Protein AF-A0A352XMC4-F1 (afdb_monomer_lite)

Radius of gyration: 17.31 Å; chains: 1; bounding box: 38×44×43 Å

Sequence (141 aa):
MGLIAAVAVSVITFAFNQQKTAGNTNAGLDSPQSLTADLLAKMSNDQLESINIEVRNLVCGMDLSNDIGVTQDELLKRLDEMTQRVKVETDRNFHRFHKEPATYENSEAYYRMLMLVTVLQQDYGMLYNPQRVTKAGLIEG

Foldseek 3Di:
DQQLVLLVVLLLVVLPPPPDPPPDPPVPPAPQPPDALVNVVPDDPVVVVSYDPLSNSLRVRVVVPVDDPDGPVRVVVVSVVLSVQLVVQCVVCVVVCVVCVVVQVVDPSSSSVVSSVVSCCPVVVRDDDPVPPDPPPDPPD

pLDDT: mean 72.92, std 21.33, range [30.39, 98.06]

Structure (mmCIF, N/CA/C/O backbone):
data_AF-A0A352XMC4-F1
#
_entry.id   AF-A0A352XMC4-F1
#
loop_
_atom_site.group_PDB
_atom_site.id
_atom_site.type_symbol
_atom_site.label_atom_id
_atom_site.label_alt_id
_atom_site.label_comp_id
_atom_site.label_asym_id
_atom_site.label_entity_id
_atom_site.label_seq_id
_atom_site.pdbx_PDB_ins_code
_atom_site.Cartn_x
_atom_site.Cartn_y
_atom_site.Cartn_z
_atom_site.occupancy
_atom_site.B_iso_or_equiv
_atom_site.auth_seq_id
_atom_site.auth_comp_id
_atom_site.auth_asym_id
_atom_site.auth_atom_id
_atom_site.pdbx_PDB_model_num
ATOM 1 N N . MET A 1 1 ? -18.136 10.863 1.143 1.00 37.12 1 MET A N 1
ATOM 2 C CA . MET A 1 1 ? -17.208 11.146 0.010 1.00 37.12 1 MET A CA 1
ATOM 3 C C . MET A 1 1 ? -15.765 11.504 0.439 1.00 37.12 1 MET A C 1
ATOM 5 O O . MET A 1 1 ? -14.957 11.862 -0.415 1.00 37.12 1 MET A O 1
ATOM 9 N N . GLY A 1 2 ? -15.396 11.381 1.726 1.00 30.39 2 GLY A N 1
ATOM 10 C CA . GLY A 1 2 ? -14.032 11.645 2.225 1.00 30.39 2 GLY A CA 1
ATOM 11 C C . GLY A 1 2 ? -13.087 10.429 2.254 1.00 30.39 2 GLY A C 1
ATOM 12 O O . GLY A 1 2 ? -11.874 10.613 2.274 1.00 30.39 2 GLY A O 1
ATOM 13 N N . LEU A 1 3 ? -13.628 9.205 2.181 1.00 35.44 3 LEU A N 1
ATOM 14 C CA . LEU A 1 3 ? -12.926 7.957 2.520 1.00 35.44 3 LEU A CA 1
ATOM 15 C C . LEU A 1 3 ? -11.836 7.524 1.522 1.00 35.44 3 LEU A C 1
ATOM 17 O O . LEU A 1 3 ? -10.809 6.989 1.925 1.00 35.44 3 LEU A O 1
ATOM 21 N N . ILE A 1 4 ? -12.014 7.798 0.224 1.00 36.53 4 ILE A N 1
ATOM 22 C CA . ILE A 1 4 ? -11.087 7.323 -0.827 1.00 36.53 4 ILE A CA 1
ATOM 23 C C . ILE A 1 4 ? -9.681 7.926 -0.650 1.00 36.53 4 ILE A C 1
ATOM 25 O O . ILE A 1 4 ? -8.680 7.271 -0.928 1.00 36.53 4 ILE A O 1
ATOM 29 N N . ALA A 1 5 ? -9.590 9.151 -0.118 1.00 33.84 5 ALA A N 1
ATOM 30 C CA . ALA A 1 5 ? -8.307 9.801 0.137 1.00 33.84 5 ALA A CA 1
ATOM 31 C C . ALA A 1 5 ? -7.565 9.196 1.347 1.00 33.84 5 ALA A C 1
ATOM 33 O O . ALA A 1 5 ? -6.346 9.064 1.298 1.00 33.84 5 ALA A O 1
ATOM 34 N N . ALA A 1 6 ? -8.280 8.782 2.400 1.00 33.75 6 ALA A N 1
ATOM 35 C CA . ALA A 1 6 ? -7.673 8.186 3.597 1.00 33.75 6 ALA A CA 1
ATOM 36 C C . ALA A 1 6 ? -7.183 6.747 3.351 1.00 33.75 6 ALA A C 1
ATOM 38 O O . ALA A 1 6 ? -6.115 6.355 3.829 1.00 33.75 6 ALA A O 1
ATOM 39 N N . VAL A 1 7 ? -7.923 5.981 2.538 1.00 39.47 7 VAL A N 1
ATOM 40 C CA . VAL A 1 7 ? -7.518 4.629 2.125 1.00 39.47 7 VAL A CA 1
ATOM 41 C C . VAL A 1 7 ? -6.263 4.697 1.250 1.00 39.47 7 VAL A C 1
ATOM 43 O O . VAL A 1 7 ? -5.308 3.976 1.511 1.00 39.47 7 VAL A O 1
ATOM 46 N N . ALA A 1 8 ? -6.195 5.626 0.288 1.00 39.16 8 ALA A N 1
ATOM 47 C CA . ALA A 1 8 ? -5.030 5.769 -0.590 1.00 39.16 8 ALA A CA 1
ATOM 48 C C . ALA A 1 8 ? -3.734 6.116 0.167 1.00 39.16 8 ALA A C 1
ATOM 50 O O . ALA A 1 8 ? -2.695 5.519 -0.103 1.00 39.16 8 ALA A O 1
ATOM 51 N N . VAL A 1 9 ? -3.785 7.030 1.145 1.00 42.16 9 VAL A N 1
ATOM 52 C CA . VAL A 1 9 ? -2.605 7.394 1.958 1.00 42.16 9 VAL A CA 1
ATOM 53 C C . VAL A 1 9 ? -2.115 6.207 2.794 1.00 42.16 9 VAL A C 1
ATOM 55 O O . VAL A 1 9 ? -0.910 5.985 2.892 1.00 42.16 9 VAL A O 1
ATOM 58 N N . SER A 1 10 ? -3.034 5.398 3.326 1.00 44.03 10 SER A N 1
ATOM 59 C CA . SER A 1 10 ? -2.684 4.235 4.152 1.00 44.03 10 SER A CA 1
ATOM 60 C C . SER A 1 10 ? -2.006 3.126 3.342 1.00 44.03 10 SER A C 1
ATOM 62 O O . SER A 1 10 ? -1.030 2.541 3.811 1.00 44.03 10 SER A O 1
ATOM 64 N N . VAL A 1 11 ? -2.438 2.886 2.097 1.00 45.94 11 VAL A N 1
ATOM 65 C CA . VAL A 1 11 ? -1.782 1.881 1.243 1.00 45.94 11 VAL A CA 1
ATOM 66 C C . VAL A 1 11 ? -0.407 2.361 0.747 1.00 45.94 11 VAL A C 1
ATOM 68 O O . VAL A 1 11 ? 0.519 1.557 0.631 1.00 45.94 11 VAL A O 1
ATOM 71 N N . ILE A 1 12 ? -0.223 3.671 0.530 1.00 44.59 12 ILE A N 1
ATOM 72 C CA . ILE A 1 12 ? 1.088 4.252 0.189 1.00 44.59 12 ILE A CA 1
ATOM 73 C C . ILE A 1 12 ? 2.087 4.038 1.335 1.00 44.59 12 ILE A C 1
ATOM 75 O O . ILE A 1 12 ? 3.193 3.564 1.092 1.00 44.59 12 ILE A O 1
ATOM 79 N N . THR A 1 13 ? 1.713 4.310 2.590 1.00 39.38 13 THR A N 1
ATOM 80 C CA . THR A 1 13 ? 2.611 4.088 3.738 1.00 39.38 13 THR A CA 1
ATOM 81 C C . THR A 1 13 ? 3.009 2.616 3.892 1.00 39.38 13 THR A C 1
ATOM 83 O O . THR A 1 13 ? 4.170 2.331 4.184 1.00 39.38 13 THR A O 1
ATOM 86 N N . PHE A 1 14 ? 2.094 1.676 3.632 1.00 42.78 14 PHE A N 1
ATOM 87 C CA . PHE A 1 14 ? 2.381 0.241 3.716 1.00 42.78 14 PHE A CA 1
ATOM 88 C C . PHE A 1 14 ? 3.344 -0.237 2.612 1.00 42.78 14 PHE A C 1
ATOM 90 O O . PHE A 1 14 ? 4.246 -1.030 2.874 1.00 42.78 14 PHE A O 1
ATOM 97 N N . ALA A 1 15 ? 3.225 0.297 1.390 1.00 39.78 15 ALA A N 1
ATOM 98 C CA . ALA A 1 15 ? 4.102 -0.069 0.274 1.00 39.78 15 ALA A CA 1
ATOM 99 C C . ALA A 1 15 ? 5.565 0.386 0.461 1.00 39.78 15 ALA A C 1
ATOM 101 O O . ALA A 1 15 ? 6.474 -0.251 -0.076 1.00 39.78 15 ALA A O 1
ATOM 102 N N . PHE A 1 16 ? 5.808 1.449 1.238 1.00 43.88 16 PHE A N 1
ATOM 103 C CA . PHE A 1 16 ? 7.156 1.954 1.528 1.00 43.88 16 PHE A CA 1
ATOM 104 C C . PHE A 1 16 ? 7.811 1.325 2.766 1.00 43.88 16 PHE A C 1
ATOM 106 O O . PHE A 1 16 ? 9.037 1.341 2.862 1.00 43.88 16 PHE A O 1
ATOM 113 N N . ASN A 1 17 ? 7.045 0.738 3.693 1.00 38.62 17 ASN A N 1
ATOM 114 C CA . ASN A 1 17 ? 7.568 0.272 4.983 1.00 38.62 17 ASN A CA 1
ATOM 115 C C . ASN A 1 17 ? 7.751 -1.256 5.056 1.00 38.62 17 ASN A C 1
ATOM 117 O O . ASN A 1 17 ? 7.451 -1.902 6.055 1.00 38.62 17 ASN A O 1
ATOM 121 N N . GLN A 1 18 ? 8.306 -1.845 3.990 1.00 47.81 18 GLN A N 1
ATOM 122 C CA . GLN A 1 18 ? 8.693 -3.265 3.920 1.00 47.81 18 GLN A CA 1
ATOM 123 C C . GLN A 1 18 ? 9.937 -3.611 4.770 1.00 47.81 18 GLN A C 1
ATOM 125 O O . GLN A 1 18 ? 10.504 -4.695 4.632 1.00 47.81 18 GLN A O 1
ATOM 130 N N . GLN A 1 19 ? 10.378 -2.721 5.664 1.00 37.25 19 GLN A N 1
ATOM 131 C CA . GLN A 1 19 ? 11.386 -3.032 6.670 1.00 37.25 19 GLN A CA 1
ATOM 132 C C . GLN A 1 19 ? 10.750 -2.988 8.058 1.00 37.25 19 GLN A C 1
ATOM 134 O O . GLN A 1 19 ? 10.480 -1.923 8.599 1.00 37.25 19 GLN A O 1
ATOM 139 N N . LYS A 1 20 ? 10.623 -4.189 8.642 1.00 38.75 20 LYS A N 1
ATOM 140 C CA . LYS A 1 20 ? 10.355 -4.480 10.060 1.00 38.75 20 LYS A CA 1
ATOM 141 C C . LYS A 1 20 ? 8.899 -4.771 10.445 1.00 38.75 20 LYS A C 1
ATOM 143 O O . LYS A 1 20 ? 8.388 -4.237 11.419 1.00 38.75 20 LYS A O 1
ATOM 148 N N . THR A 1 21 ? 8.310 -5.789 9.825 1.00 38.91 21 THR A N 1
ATOM 149 C CA . THR A 1 21 ? 7.367 -6.673 10.534 1.00 38.91 21 THR A CA 1
ATOM 150 C C . THR A 1 21 ? 8.129 -7.846 11.156 1.00 38.91 21 THR A C 1
ATOM 152 O O . THR A 1 21 ? 8.000 -9.002 10.766 1.00 38.91 21 THR A O 1
ATOM 155 N N . ALA A 1 22 ? 8.961 -7.542 12.157 1.00 34.75 22 ALA A N 1
ATOM 156 C CA . ALA A 1 22 ? 9.173 -8.511 13.226 1.00 34.75 22 ALA A CA 1
ATOM 157 C C . ALA A 1 22 ? 7.919 -8.414 14.099 1.00 34.75 22 ALA A C 1
ATOM 159 O O . ALA A 1 22 ? 7.614 -7.322 14.574 1.00 34.75 22 ALA A O 1
ATOM 160 N N . GLY A 1 23 ? 7.160 -9.508 14.207 1.00 44.03 23 GLY A N 1
ATOM 161 C CA . GLY A 1 23 ? 5.865 -9.540 14.883 1.00 44.03 23 GLY A CA 1
ATOM 162 C C . GLY A 1 23 ? 5.898 -8.798 16.217 1.00 44.03 23 GLY A C 1
ATOM 163 O O . GLY A 1 23 ? 6.613 -9.201 17.132 1.00 44.03 23 GLY A O 1
ATOM 164 N N . ASN A 1 24 ? 5.140 -7.706 16.305 1.00 37.56 24 ASN A N 1
ATOM 165 C CA . ASN A 1 24 ? 4.939 -7.011 17.561 1.00 37.56 24 ASN A CA 1
ATOM 166 C C . ASN A 1 24 ? 3.715 -7.619 18.249 1.00 37.56 24 ASN A C 1
ATOM 168 O O . ASN A 1 24 ? 2.577 -7.426 17.830 1.00 37.56 24 ASN A O 1
ATOM 172 N N . THR A 1 25 ? 3.971 -8.407 19.284 1.00 37.69 25 THR A N 1
ATOM 173 C CA . THR A 1 25 ? 2.982 -9.036 20.159 1.00 37.69 25 THR A CA 1
ATOM 174 C C . THR A 1 25 ? 2.391 -8.015 21.136 1.00 37.69 25 THR A C 1
ATOM 176 O O . THR A 1 25 ? 2.576 -8.145 22.342 1.00 37.69 25 THR A O 1
ATOM 179 N N . ASN A 1 26 ? 1.664 -7.013 20.641 1.00 42.16 26 ASN A N 1
ATOM 180 C CA . ASN A 1 26 ? 0.865 -6.106 21.476 1.00 42.16 26 ASN A CA 1
ATOM 181 C C . ASN A 1 26 ? -0.633 -6.383 21.291 1.00 42.16 26 ASN A C 1
ATOM 183 O O . ASN A 1 26 ? -1.428 -5.493 21.018 1.00 42.16 26 ASN A O 1
ATOM 187 N N . ALA A 1 27 ? -1.027 -7.639 21.513 1.00 41.91 27 ALA A N 1
ATOM 188 C CA . ALA A 1 27 ? -2.391 -8.155 21.351 1.00 41.91 27 ALA A CA 1
ATOM 189 C C . ALA A 1 27 ? -3.478 -7.479 22.231 1.00 41.91 27 ALA A C 1
ATOM 191 O O . ALA A 1 27 ? -4.619 -7.929 22.236 1.00 41.91 27 ALA A O 1
ATOM 192 N N . GLY A 1 28 ? -3.142 -6.437 23.003 1.00 43.84 28 GLY A N 1
ATOM 193 C CA . GLY A 1 28 ? -4.052 -5.762 23.935 1.00 43.84 28 GLY A CA 1
ATOM 194 C C . GLY A 1 28 ? -4.569 -4.389 23.493 1.00 43.84 28 GLY A C 1
ATOM 195 O O . GLY A 1 28 ? -5.592 -3.958 24.017 1.00 43.84 28 GLY A O 1
ATOM 196 N N . LEU A 1 29 ? -3.898 -3.699 22.561 1.00 49.47 29 LEU A N 1
ATOM 197 C CA . LEU A 1 29 ? -4.269 -2.334 22.137 1.00 49.47 29 LEU A CA 1
ATOM 198 C C . LEU A 1 29 ? -4.906 -2.279 20.746 1.00 49.47 29 LEU A C 1
ATOM 200 O O . LEU A 1 29 ? -5.632 -1.336 20.463 1.00 49.47 29 LEU A O 1
ATOM 204 N N . ASP A 1 30 ? -4.718 -3.307 19.920 1.00 51.75 30 ASP A N 1
ATOM 205 C CA . ASP A 1 30 ? -5.287 -3.391 18.568 1.00 51.75 30 ASP A CA 1
ATOM 206 C C . ASP A 1 30 ? -6.754 -3.863 18.554 1.00 51.75 30 ASP A C 1
ATOM 208 O O . ASP A 1 30 ? -7.295 -4.184 17.498 1.00 51.75 30 ASP A O 1
ATOM 212 N N . SER A 1 31 ? -7.411 -3.931 19.722 1.00 52.62 31 SER A N 1
ATOM 213 C CA . SER A 1 31 ? -8.812 -4.346 19.805 1.00 52.62 31 SER A CA 1
ATOM 214 C C . SER A 1 31 ? -9.704 -3.344 19.051 1.00 52.62 31 SER A C 1
ATOM 216 O O . SER A 1 31 ? -9.792 -2.178 19.458 1.00 52.62 31 SER A O 1
ATOM 218 N N . PRO A 1 32 ? -10.411 -3.774 17.991 1.00 51.53 32 PRO A N 1
ATOM 219 C CA . PRO A 1 32 ? -11.168 -2.890 17.101 1.00 51.53 32 PRO A CA 1
ATOM 220 C C . PRO A 1 32 ? -12.350 -2.167 17.754 1.00 51.53 32 PRO A C 1
ATOM 222 O O . PRO A 1 32 ? -12.940 -1.273 17.159 1.00 51.53 32 PRO A O 1
ATOM 225 N N . GLN A 1 33 ? -12.725 -2.560 18.973 1.00 54.38 33 GLN A N 1
ATOM 226 C CA . GLN A 1 33 ? -13.943 -2.100 19.642 1.00 54.38 33 GLN A CA 1
ATOM 227 C C . GLN A 1 33 ? -13.714 -1.028 20.720 1.00 54.38 33 GLN A C 1
ATOM 229 O O . GLN A 1 33 ? -14.690 -0.556 21.298 1.00 54.38 33 GLN A O 1
ATOM 234 N N . SER A 1 34 ? -12.470 -0.613 21.004 1.00 60.12 34 SER A N 1
ATOM 235 C CA . SER A 1 34 ? -12.177 0.333 22.103 1.00 60.12 34 SER A CA 1
ATOM 236 C C . SER A 1 34 ? -11.460 1.628 21.711 1.00 60.12 34 SER A C 1
ATOM 238 O O . SER A 1 34 ? -11.281 2.494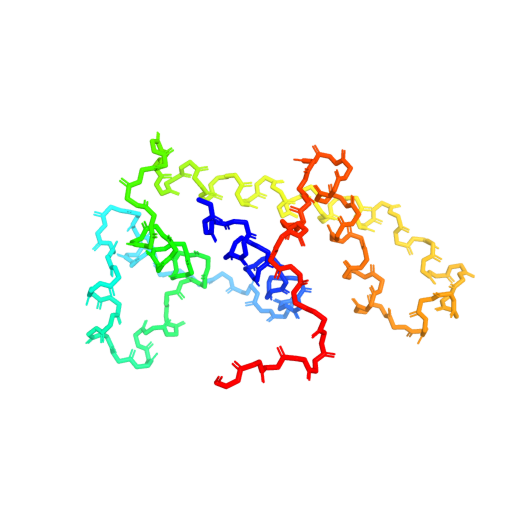 22.567 1.00 60.12 34 SER A O 1
ATOM 240 N N . LEU A 1 35 ? -11.028 1.781 20.457 1.00 74.19 35 LEU A N 1
ATOM 241 C CA . LEU A 1 35 ? -10.283 2.958 19.998 1.00 74.19 35 LEU A CA 1
ATOM 242 C C . LEU A 1 35 ? -11.201 3.952 19.278 1.00 74.19 35 LEU A C 1
ATOM 244 O O . LEU A 1 35 ? -11.939 3.588 18.370 1.00 74.19 35 L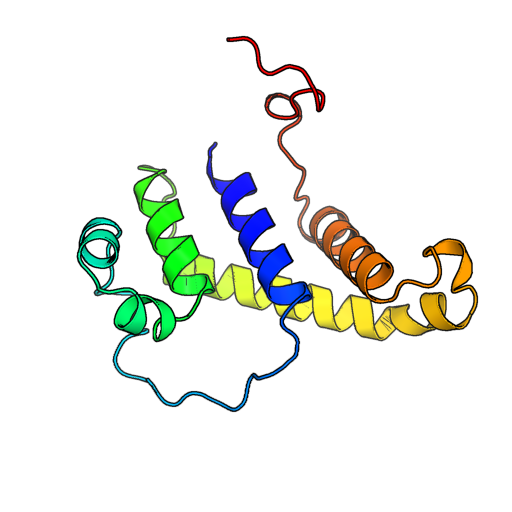EU A O 1
ATOM 248 N N . THR A 1 36 ? -11.127 5.225 19.669 1.00 79.00 36 THR A N 1
ATOM 249 C CA . THR A 1 36 ? -11.840 6.341 19.027 1.00 79.00 36 THR A CA 1
ATOM 250 C C . THR A 1 36 ? -10.862 7.460 18.678 1.00 79.00 36 THR A C 1
ATOM 252 O O . THR A 1 36 ? -9.786 7.555 19.273 1.00 79.00 36 THR A O 1
ATOM 255 N N . ALA A 1 37 ? -11.219 8.331 17.732 1.00 80.44 37 ALA A N 1
ATOM 256 C CA . ALA A 1 37 ? -10.357 9.448 17.339 1.00 80.44 37 ALA A CA 1
ATOM 257 C C . ALA A 1 37 ? -10.085 10.411 18.511 1.00 80.44 37 ALA A C 1
ATOM 259 O O . ALA A 1 37 ? -8.954 10.852 18.701 1.00 80.44 37 ALA A O 1
ATOM 260 N N . ASP A 1 38 ? -11.091 10.661 19.354 1.00 83.50 38 ASP A N 1
ATOM 261 C CA . ASP A 1 38 ? -10.953 11.464 20.575 1.00 83.50 38 ASP A CA 1
ATOM 262 C C . ASP A 1 38 ? -9.997 10.822 21.597 1.00 83.50 38 ASP A C 1
ATOM 264 O O . ASP A 1 38 ? -9.242 11.520 22.275 1.00 83.50 38 ASP A O 1
ATOM 268 N N . LEU A 1 39 ? -9.975 9.486 21.682 1.00 84.31 39 LEU A N 1
ATOM 269 C CA . LEU A 1 39 ? -9.007 8.776 22.515 1.00 84.31 39 LEU A CA 1
ATOM 270 C C . LEU A 1 39 ? -7.591 8.894 21.936 1.00 84.31 39 LEU A C 1
ATOM 272 O O . LEU A 1 39 ? -6.667 9.204 22.684 1.00 84.31 39 LEU A O 1
ATOM 276 N N . LEU A 1 40 ? -7.423 8.718 20.619 1.00 86.00 40 LEU A N 1
ATOM 277 C CA . LEU A 1 40 ? -6.132 8.895 19.940 1.00 86.00 40 LEU A CA 1
ATOM 278 C C . LEU A 1 40 ? -5.575 10.313 20.135 1.00 86.00 40 LEU A C 1
ATOM 280 O O . LEU A 1 40 ? -4.386 10.471 20.395 1.00 86.00 40 LEU A O 1
ATOM 284 N N . ALA A 1 41 ? -6.426 11.340 20.084 1.00 86.44 41 ALA A N 1
ATOM 285 C CA . ALA A 1 41 ? -6.025 12.734 20.282 1.00 86.44 41 ALA A CA 1
ATOM 286 C C . ALA A 1 41 ? -5.484 13.035 21.695 1.00 86.44 41 ALA A C 1
ATOM 288 O O . ALA A 1 41 ? -4.801 14.040 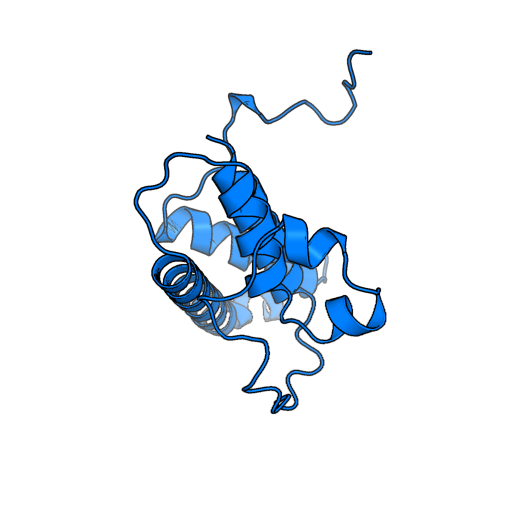21.890 1.00 86.44 41 ALA A O 1
ATOM 289 N N . LYS A 1 42 ? -5.786 12.181 22.682 1.00 89.94 42 LYS A N 1
ATOM 290 C CA . LYS A 1 42 ? -5.363 12.328 24.086 1.00 89.94 42 LYS A CA 1
ATOM 291 C C . LYS A 1 42 ? -4.137 11.483 24.443 1.00 89.94 42 LYS A C 1
ATOM 293 O O . LYS A 1 42 ? -3.644 11.591 25.565 1.00 89.94 42 LYS A O 1
ATOM 298 N N . MET A 1 43 ? -3.663 10.636 23.531 1.00 89.19 43 MET A N 1
ATOM 299 C CA . MET A 1 43 ? -2.493 9.781 23.744 1.00 89.19 43 MET A CA 1
ATOM 300 C C . MET A 1 43 ? -1.176 10.540 23.541 1.00 89.19 43 MET A C 1
ATOM 302 O O . MET A 1 43 ? -1.108 11.514 22.792 1.00 89.19 43 MET A O 1
ATOM 306 N N . SER A 1 44 ? -0.105 10.076 24.191 1.00 90.38 44 SER A N 1
ATOM 307 C CA . SER A 1 44 ? 1.256 10.552 23.915 1.00 90.38 44 SER A CA 1
ATOM 308 C C . SER A 1 44 ? 1.802 9.987 22.595 1.00 90.38 44 SER A C 1
ATOM 310 O O . SER A 1 44 ? 1.295 8.991 22.077 1.00 90.38 44 SER A O 1
ATOM 312 N N . ASN A 1 45 ? 2.883 10.577 22.069 1.00 86.31 45 ASN A N 1
ATOM 313 C CA . ASN A 1 45 ? 3.538 10.073 20.854 1.00 86.31 45 ASN A CA 1
ATOM 314 C C . ASN A 1 45 ? 3.992 8.611 21.000 1.00 86.31 45 ASN A C 1
ATOM 316 O O . ASN A 1 45 ? 3.701 7.806 20.123 1.00 86.31 45 ASN A O 1
ATOM 320 N N . ASP A 1 46 ? 4.599 8.244 22.131 1.00 86.56 46 ASP A N 1
ATOM 321 C CA . ASP A 1 46 ? 5.047 6.869 22.396 1.00 86.56 46 ASP A CA 1
ATOM 322 C C . ASP A 1 46 ? 3.877 5.867 22.374 1.00 86.56 46 ASP A C 1
ATOM 324 O O . ASP A 1 46 ? 3.999 4.746 21.879 1.00 86.56 46 ASP A O 1
ATOM 328 N N . GLN A 1 47 ? 2.709 6.276 22.883 1.00 83.56 47 GLN A N 1
ATOM 329 C CA . GLN A 1 47 ? 1.495 5.460 22.835 1.00 83.56 47 GLN A CA 1
ATOM 330 C C . GLN A 1 47 ? 0.967 5.338 21.402 1.00 83.56 47 GLN A C 1
ATOM 332 O O . GLN A 1 47 ? 0.609 4.242 20.972 1.00 83.56 47 GLN A O 1
ATOM 337 N N . LEU A 1 48 ? 0.969 6.430 20.637 1.00 83.38 48 LEU A N 1
ATOM 338 C CA . LEU A 1 48 ? 0.543 6.432 19.237 1.00 83.38 48 LEU A CA 1
ATOM 339 C C . LEU A 1 48 ? 1.460 5.602 18.334 1.00 83.38 48 LEU A C 1
ATOM 341 O O . LEU A 1 48 ? 0.970 5.011 17.373 1.00 83.38 48 LEU A O 1
ATOM 345 N N . GLU A 1 49 ? 2.761 5.555 18.614 1.00 84.88 49 GLU A N 1
ATOM 346 C CA . GLU A 1 49 ? 3.734 4.709 17.908 1.00 84.88 49 GLU A CA 1
ATOM 347 C C . GLU A 1 49 ? 3.521 3.216 18.176 1.00 84.88 49 GLU A C 1
ATOM 349 O O . GLU A 1 49 ? 3.854 2.386 17.331 1.00 84.88 49 GLU A O 1
ATOM 354 N N . SER A 1 50 ? 2.940 2.867 19.327 1.00 83.25 50 SER A N 1
ATOM 355 C CA . SER A 1 50 ? 2.646 1.476 19.684 1.00 83.25 50 SER A CA 1
ATOM 356 C C . SER A 1 50 ? 1.413 0.897 18.980 1.00 83.25 50 SER A C 1
ATOM 358 O O . SER A 1 50 ? 1.267 -0.325 18.942 1.00 83.25 50 SER A O 1
ATOM 360 N N . ILE A 1 51 ? 0.553 1.758 18.422 1.00 82.81 51 ILE A N 1
ATOM 361 C CA . ILE A 1 51 ? -0.666 1.378 17.701 1.00 82.81 51 ILE A CA 1
ATOM 362 C C . ILE A 1 51 ? -0.342 1.176 16.225 1.00 82.81 51 ILE A C 1
ATOM 364 O O . ILE A 1 51 ? 0.344 1.994 15.603 1.00 82.81 51 ILE A O 1
ATOM 368 N N . ASN A 1 52 ? -0.894 0.116 15.639 1.00 81.94 52 ASN A N 1
ATOM 369 C CA . ASN A 1 52 ? -0.740 -0.133 14.217 1.00 81.94 52 ASN A CA 1
ATOM 370 C C . ASN A 1 52 ? -1.296 1.038 13.373 1.00 81.94 52 ASN A C 1
ATOM 372 O O . ASN A 1 52 ? -2.401 1.541 13.596 1.00 81.94 52 ASN A O 1
ATOM 376 N N . ILE A 1 53 ? -0.514 1.477 12.382 1.00 81.56 53 ILE A N 1
ATOM 377 C CA . ILE A 1 53 ? -0.834 2.609 11.506 1.00 81.56 53 ILE A CA 1
ATOM 378 C C . ILE A 1 53 ? -2.178 2.438 10.792 1.00 81.56 53 ILE A C 1
ATOM 380 O O . ILE A 1 53 ? -2.895 3.421 10.619 1.00 81.56 53 ILE A O 1
ATOM 384 N N . GLU A 1 54 ? -2.540 1.214 10.405 1.00 78.44 54 GLU A N 1
ATOM 385 C CA . GLU A 1 54 ? -3.807 0.924 9.727 1.00 78.44 54 GLU A CA 1
ATOM 386 C C . GLU A 1 54 ? -5.012 1.211 10.624 1.00 78.44 54 GLU A C 1
ATOM 388 O O . GLU A 1 54 ? -5.930 1.915 10.205 1.00 78.44 54 GLU A O 1
ATOM 393 N N . VAL A 1 55 ? -4.956 0.775 11.885 1.00 81.38 55 VAL A N 1
ATOM 394 C CA . VAL A 1 55 ? -5.983 1.033 12.898 1.00 81.38 55 VAL A CA 1
ATOM 395 C C . VAL A 1 55 ? -6.057 2.526 13.191 1.00 81.38 55 VAL A C 1
ATOM 397 O O . VAL A 1 55 ? -7.137 3.110 13.149 1.00 81.38 55 VAL A O 1
ATOM 400 N N . ARG A 1 56 ? -4.910 3.177 13.412 1.00 83.25 56 ARG A N 1
ATOM 401 C CA . ARG A 1 56 ? -4.851 4.617 13.698 1.00 83.25 56 ARG A CA 1
ATOM 402 C C . ARG A 1 56 ? -5.448 5.452 12.565 1.00 83.25 56 ARG A C 1
ATOM 404 O O . ARG A 1 56 ? -6.287 6.316 12.812 1.00 83.25 56 ARG A O 1
ATOM 411 N N . ASN A 1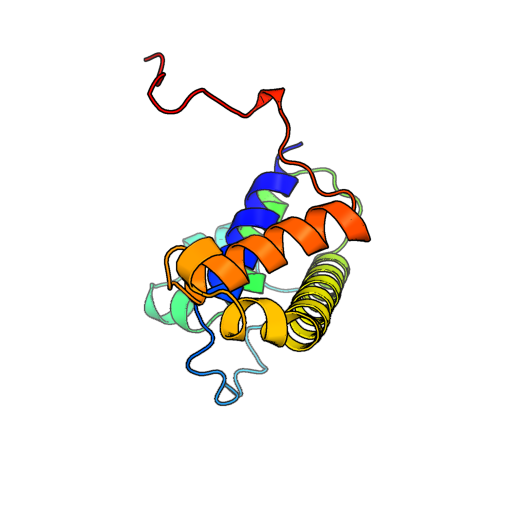 57 ? -5.044 5.190 11.323 1.00 82.00 57 ASN A N 1
ATOM 412 C CA . ASN A 1 57 ? -5.550 5.915 10.158 1.00 82.00 57 ASN A CA 1
ATOM 413 C C . ASN A 1 57 ? -7.037 5.644 9.926 1.00 82.00 57 ASN A C 1
ATOM 415 O O . ASN A 1 57 ? -7.777 6.562 9.567 1.00 82.00 57 ASN A O 1
ATOM 419 N N . LEU A 1 58 ? -7.478 4.403 10.136 1.00 79.38 58 LEU A N 1
ATOM 420 C CA . LEU A 1 58 ? -8.868 4.020 9.952 1.00 79.38 58 LEU A CA 1
ATOM 421 C C . LEU A 1 58 ? -9.778 4.687 10.984 1.00 79.38 58 LEU A C 1
ATOM 423 O O . LEU A 1 58 ? -10.774 5.288 10.594 1.00 79.38 58 LEU A O 1
ATOM 427 N N . VAL A 1 59 ? -9.408 4.660 12.266 1.00 80.19 59 VAL A N 1
ATOM 428 C CA . VAL A 1 59 ? -10.158 5.316 13.348 1.00 80.19 59 VAL A CA 1
ATOM 429 C C . VAL A 1 59 ? -10.281 6.820 13.088 1.00 80.19 59 VAL A C 1
ATOM 431 O O . VAL A 1 59 ? -11.382 7.366 13.155 1.00 80.19 59 VAL A O 1
ATOM 434 N N . CYS A 1 60 ? -9.187 7.486 12.701 1.00 80.19 60 CYS A N 1
ATOM 435 C CA . CYS A 1 60 ? -9.226 8.895 12.299 1.00 80.19 60 CYS A CA 1
ATOM 436 C C . CYS A 1 60 ? -10.128 9.135 11.074 1.00 80.19 60 CYS A C 1
ATOM 438 O O . CYS A 1 60 ? -10.787 10.165 10.982 1.00 80.19 60 CYS A O 1
ATOM 440 N N . GLY A 1 61 ? -10.156 8.208 10.114 1.00 73.69 61 GLY A N 1
ATOM 441 C CA . GLY A 1 61 ? -10.964 8.322 8.899 1.00 73.69 61 GLY A CA 1
ATOM 442 C C . GLY A 1 61 ? -12.457 8.053 9.104 1.00 73.69 61 GLY A C 1
ATOM 443 O O . GLY A 1 61 ? -13.281 8.673 8.431 1.00 73.69 61 GLY A O 1
ATOM 444 N N . MET A 1 62 ? -12.812 7.147 10.015 1.00 71.94 62 MET A N 1
ATOM 445 C CA . MET A 1 62 ? -14.200 6.798 10.331 1.00 71.94 62 MET A CA 1
ATOM 446 C C . MET A 1 62 ? -14.919 7.933 11.064 1.00 71.94 62 MET A C 1
ATOM 448 O O . MET A 1 62 ? -16.060 8.233 10.725 1.00 71.94 62 MET A O 1
ATOM 452 N N . ASP A 1 63 ? -14.241 8.625 11.985 1.00 67.06 63 ASP A N 1
ATOM 453 C CA . ASP A 1 63 ? -14.803 9.781 12.707 1.00 67.06 63 ASP A CA 1
ATOM 454 C C . ASP A 1 63 ? -15.100 10.977 11.776 1.00 67.06 63 ASP A C 1
ATOM 456 O O . ASP A 1 63 ? -15.946 11.821 12.053 1.00 67.06 63 ASP A O 1
ATOM 460 N N . LEU A 1 64 ? -14.456 11.017 10.604 1.00 64.06 64 LEU A N 1
ATOM 461 C CA . LEU A 1 64 ? -14.699 12.016 9.558 1.00 64.06 64 LEU A CA 1
ATOM 462 C C . LEU A 1 64 ? -15.885 11.672 8.640 1.00 64.06 64 LEU A C 1
ATOM 464 O O . LEU A 1 64 ? -16.197 12.438 7.722 1.00 64.06 64 LEU A O 1
ATOM 468 N N . SER A 1 65 ? -16.521 10.513 8.811 1.00 60.12 65 SER A N 1
ATOM 469 C CA . SER A 1 65 ? -17.539 10.017 7.890 1.00 60.12 65 SER A CA 1
ATOM 470 C C . SER A 1 65 ? -18.686 9.353 8.647 1.00 60.12 65 SER A C 1
ATOM 472 O O . SER A 1 65 ? -18.715 8.143 8.835 1.00 60.12 65 SER A O 1
ATOM 474 N N . ASN A 1 66 ? -19.678 10.166 9.004 1.00 54.00 66 ASN A N 1
ATOM 475 C CA . ASN A 1 66 ? -20.812 9.822 9.873 1.00 54.00 66 ASN A CA 1
ATOM 476 C C . ASN A 1 66 ? -21.777 8.743 9.329 1.00 54.00 66 ASN A C 1
ATOM 478 O O . ASN A 1 66 ? -22.764 8.434 9.990 1.00 54.00 66 ASN A O 1
ATOM 482 N N . ASP A 1 67 ? -21.552 8.214 8.125 1.00 54.84 67 ASP A N 1
ATOM 483 C CA . ASP A 1 67 ? -22.491 7.322 7.435 1.00 54.84 67 ASP A CA 1
ATOM 484 C C . ASP A 1 67 ? -21.763 6.431 6.415 1.00 54.84 67 ASP A C 1
ATOM 486 O O . ASP A 1 67 ? -21.702 6.736 5.223 1.00 54.84 67 ASP A O 1
ATOM 490 N N . ILE A 1 68 ? -21.104 5.369 6.888 1.00 58.06 68 ILE A N 1
ATOM 491 C CA . ILE A 1 68 ? -20.511 4.353 5.995 1.00 58.06 68 ILE A CA 1
ATOM 492 C C . ILE A 1 68 ? -21.264 3.024 6.092 1.00 58.06 68 ILE A C 1
ATOM 494 O O . ILE A 1 68 ? -21.163 2.216 5.181 1.00 58.06 68 ILE A O 1
ATOM 498 N N . GLY A 1 69 ? -22.038 2.773 7.154 1.00 65.81 69 GLY A N 1
ATOM 499 C CA . GLY A 1 69 ? -22.748 1.498 7.334 1.00 65.81 69 GLY A CA 1
ATOM 500 C C . GLY A 1 69 ? -21.836 0.260 7.371 1.00 65.81 69 GLY A C 1
ATOM 501 O O . GLY A 1 69 ? -22.336 -0.855 7.271 1.00 65.81 69 GLY A O 1
ATOM 502 N N . VAL A 1 70 ? -20.518 0.454 7.496 1.00 74.06 70 VAL A N 1
ATOM 503 C CA . VAL A 1 70 ? -19.481 -0.585 7.507 1.00 74.06 70 VAL A CA 1
ATOM 504 C C . VAL A 1 70 ? -18.690 -0.453 8.805 1.00 74.06 70 VAL A C 1
ATOM 506 O O . VAL A 1 70 ? -18.347 0.654 9.228 1.00 74.06 70 VAL A O 1
ATOM 509 N N . THR A 1 71 ? -18.421 -1.583 9.447 1.00 78.19 71 THR A N 1
ATOM 510 C CA . THR A 1 71 ? -17.673 -1.666 10.705 1.00 78.19 71 THR A CA 1
ATOM 511 C C . THR A 1 71 ? -16.166 -1.484 10.494 1.00 78.19 71 THR A C 1
ATOM 513 O O . THR A 1 71 ? -15.643 -1.658 9.392 1.00 78.19 71 THR A O 1
ATOM 516 N N . GLN A 1 72 ? -15.442 -1.162 11.570 1.00 76.62 72 GLN A N 1
ATOM 517 C CA . GLN A 1 72 ? -13.979 -1.059 11.538 1.00 76.62 72 GLN A CA 1
ATOM 518 C C . GLN A 1 72 ? -13.331 -2.372 11.068 1.00 76.62 72 GLN A C 1
ATOM 520 O O . GLN A 1 72 ? -12.449 -2.349 10.212 1.00 76.62 72 GLN A O 1
ATOM 525 N N . ASP A 1 73 ? -13.813 -3.512 11.565 1.00 80.81 73 ASP A N 1
ATOM 526 C CA . ASP A 1 73 ? -13.303 -4.844 11.212 1.00 80.81 73 ASP A CA 1
ATOM 527 C C . ASP A 1 73 ? -13.468 -5.165 9.732 1.00 80.81 73 ASP A C 1
ATOM 529 O O . ASP A 1 73 ? -12.558 -5.694 9.093 1.00 80.81 73 ASP A O 1
ATOM 533 N N . GLU A 1 74 ? -14.620 -4.821 9.160 1.00 80.88 74 GLU A N 1
ATOM 534 C CA . GLU A 1 74 ? -14.873 -5.015 7.735 1.00 80.88 74 GLU A CA 1
ATOM 535 C C . GLU A 1 74 ? -13.927 -4.167 6.878 1.00 80.88 74 GLU A C 1
ATOM 537 O O . GLU A 1 74 ? -13.443 -4.639 5.847 1.00 80.88 74 GLU A O 1
ATOM 542 N N . LEU A 1 75 ? -13.614 -2.943 7.312 1.00 80.56 75 LEU A N 1
ATOM 543 C CA . LEU A 1 75 ? -12.675 -2.066 6.613 1.00 80.56 75 LEU A CA 1
ATOM 544 C C . LEU A 1 75 ? -11.226 -2.554 6.734 1.00 80.56 75 LEU A C 1
ATOM 546 O O . LEU A 1 75 ? -10.516 -2.549 5.727 1.00 80.56 75 LEU A O 1
ATOM 550 N N . LEU A 1 76 ? -10.797 -3.019 7.913 1.00 82.62 76 LEU A N 1
ATOM 551 C CA . LEU A 1 76 ? -9.468 -3.615 8.106 1.00 82.62 76 LEU A CA 1
ATOM 552 C C . LEU A 1 76 ? -9.303 -4.875 7.261 1.00 82.62 76 LEU A C 1
ATOM 554 O O . LEU A 1 76 ? -8.359 -4.976 6.482 1.00 82.62 76 LEU A O 1
ATOM 558 N N . LYS A 1 77 ? -10.281 -5.784 7.308 1.00 85.38 77 LYS A N 1
ATOM 559 C CA . LYS A 1 77 ? -10.283 -6.982 6.466 1.00 85.38 77 LYS A CA 1
ATOM 560 C C . LYS A 1 77 ? -10.192 -6.619 4.985 1.00 85.38 77 LYS A C 1
ATOM 562 O O . LYS A 1 77 ? -9.463 -7.256 4.225 1.00 85.38 77 LYS A O 1
ATOM 567 N N . ARG A 1 78 ? -10.915 -5.580 4.559 1.00 85.56 78 ARG A N 1
ATOM 568 C CA . ARG A 1 78 ? -10.867 -5.127 3.170 1.00 85.56 78 ARG A CA 1
ATOM 569 C C . ARG A 1 78 ? -9.497 -4.565 2.792 1.00 85.56 78 ARG A C 1
ATOM 571 O O . ARG A 1 78 ? -9.033 -4.801 1.676 1.00 85.56 78 ARG A O 1
ATOM 578 N N . LEU A 1 79 ? -8.861 -3.831 3.701 1.00 85.56 79 LEU A N 1
ATOM 579 C CA . LEU A 1 79 ? -7.513 -3.301 3.522 1.00 85.56 79 LEU A CA 1
ATOM 580 C C . LEU A 1 79 ? -6.477 -4.427 3.407 1.00 85.56 79 LEU A C 1
ATOM 582 O O . LEU A 1 79 ? -5.638 -4.383 2.503 1.00 85.56 79 LEU A O 1
ATOM 586 N N . ASP A 1 80 ? -6.585 -5.461 4.240 1.00 87.25 80 ASP A N 1
ATOM 587 C CA . ASP A 1 80 ? -5.732 -6.650 4.182 1.00 87.25 80 ASP A CA 1
ATOM 588 C C . ASP A 1 80 ? -5.870 -7.382 2.845 1.00 87.25 80 ASP A C 1
ATOM 590 O O . ASP A 1 80 ? -4.871 -7.701 2.197 1.00 87.25 80 ASP A O 1
ATOM 594 N N . GLU A 1 81 ? -7.105 -7.602 2.383 1.00 90.31 81 GLU A N 1
ATOM 595 C CA . GLU A 1 81 ? -7.379 -8.241 1.092 1.00 90.31 81 GLU A CA 1
ATOM 596 C C . GLU A 1 81 ? -6.721 -7.485 -0.072 1.00 90.31 81 GLU A C 1
ATOM 598 O O . GLU A 1 81 ? -6.071 -8.096 -0.925 1.00 90.31 81 GLU A O 1
ATOM 603 N N . MET A 1 82 ? -6.860 -6.155 -0.104 1.00 91.25 82 MET A N 1
ATOM 604 C CA . MET A 1 82 ? -6.235 -5.316 -1.131 1.00 91.25 82 MET A CA 1
ATOM 605 C C . MET A 1 82 ? -4.710 -5.356 -1.048 1.00 91.25 82 MET A C 1
ATOM 607 O O . MET A 1 82 ? -4.040 -5.485 -2.072 1.00 91.25 82 MET A O 1
ATOM 611 N N . THR A 1 83 ? -4.154 -5.293 0.160 1.00 89.88 83 THR A N 1
ATOM 612 C CA . THR A 1 83 ? -2.704 -5.320 0.384 1.00 89.88 83 THR A CA 1
ATOM 613 C C . THR A 1 83 ? -2.098 -6.645 -0.077 1.00 89.88 83 THR A C 1
ATOM 615 O O . THR A 1 83 ? -1.100 -6.655 -0.804 1.00 89.88 83 THR A O 1
ATOM 618 N N . GLN A 1 84 ? -2.738 -7.771 0.252 1.00 92.50 84 GLN A N 1
ATOM 619 C CA . GLN A 1 84 ? -2.317 -9.087 -0.231 1.00 92.50 84 GLN A CA 1
ATOM 620 C C . GLN A 1 84 ? -2.404 -9.186 -1.752 1.00 92.50 84 GLN A C 1
ATOM 622 O O . GLN A 1 84 ? -1.486 -9.698 -2.397 1.00 92.50 84 GLN A O 1
ATOM 627 N N . ARG A 1 85 ? -3.473 -8.654 -2.351 1.00 94.50 85 ARG A N 1
ATOM 628 C CA . ARG A 1 85 ? -3.632 -8.654 -3.805 1.00 94.50 85 ARG A CA 1
ATOM 629 C C . ARG A 1 85 ? -2.541 -7.846 -4.506 1.00 94.50 85 ARG A C 1
ATOM 631 O O . ARG A 1 85 ? -1.935 -8.346 -5.453 1.00 94.50 85 ARG A O 1
ATOM 638 N N . VAL A 1 86 ? -2.241 -6.643 -4.010 1.00 95.31 86 VAL A N 1
ATOM 639 C CA . VAL A 1 86 ? -1.141 -5.802 -4.510 1.00 95.31 86 VAL A CA 1
ATOM 640 C C . VAL A 1 86 ? 0.185 -6.546 -4.415 1.00 95.31 86 VAL A C 1
ATOM 642 O O . VAL A 1 86 ? 0.940 -6.558 -5.388 1.00 95.31 86 VAL A O 1
ATOM 645 N N . LYS A 1 87 ? 0.463 -7.209 -3.286 1.00 94.12 87 LYS A N 1
ATOM 646 C CA . LYS A 1 87 ? 1.679 -8.008 -3.112 1.00 94.12 87 LYS A CA 1
ATOM 647 C C . LYS A 1 87 ? 1.787 -9.115 -4.162 1.00 94.12 87 LYS A C 1
ATOM 649 O O . LYS A 1 87 ? 2.798 -9.188 -4.857 1.00 94.12 87 LYS A O 1
ATOM 654 N N . VAL A 1 88 ? 0.749 -9.940 -4.302 1.00 97.06 88 VAL A N 1
ATOM 655 C CA . VAL A 1 88 ? 0.729 -11.069 -5.247 1.00 97.06 88 VAL A CA 1
ATOM 656 C C . VAL A 1 88 ? 0.966 -10.597 -6.680 1.00 97.06 88 VAL A C 1
ATOM 658 O O . VAL A 1 88 ? 1.815 -11.153 -7.378 1.00 97.06 88 VAL A O 1
ATOM 661 N N . GLU A 1 89 ? 0.262 -9.556 -7.125 1.00 96.88 89 GLU A N 1
ATOM 662 C CA . GLU A 1 89 ? 0.403 -9.068 -8.498 1.00 96.88 89 GLU A CA 1
ATOM 663 C C . GLU A 1 89 ? 1.731 -8.332 -8.724 1.00 96.88 89 GLU A C 1
ATOM 665 O O . GLU A 1 89 ? 2.320 -8.456 -9.801 1.00 96.88 89 GLU A O 1
ATOM 670 N N . THR A 1 90 ? 2.255 -7.622 -7.721 1.00 96.50 90 THR A N 1
ATOM 671 C CA . THR A 1 90 ? 3.587 -6.998 -7.794 1.00 96.50 90 THR A CA 1
ATOM 672 C C . THR A 1 90 ? 4.670 -8.054 -7.959 1.00 96.50 90 THR A C 1
ATOM 674 O O . THR A 1 90 ? 5.478 -7.949 -8.883 1.00 96.50 90 THR A O 1
ATOM 677 N N . ASP A 1 91 ? 4.655 -9.092 -7.119 1.00 96.44 91 ASP A N 1
ATOM 678 C CA . ASP A 1 91 ? 5.642 -10.172 -7.147 1.00 96.44 91 ASP A CA 1
ATOM 679 C C . ASP A 1 91 ? 5.558 -10.951 -8.471 1.00 96.44 91 ASP A C 1
ATOM 681 O O . ASP A 1 91 ? 6.573 -11.176 -9.134 1.00 96.44 91 ASP A O 1
ATOM 685 N N . ARG A 1 92 ? 4.340 -11.270 -8.934 1.00 97.06 92 ARG A N 1
ATOM 686 C CA . ARG A 1 92 ? 4.100 -11.934 -10.227 1.00 97.06 92 ARG A CA 1
ATOM 687 C C . ARG A 1 92 ? 4.674 -11.148 -11.409 1.00 97.06 92 ARG A C 1
ATOM 689 O O . ARG A 1 92 ? 5.200 -11.741 -12.354 1.00 97.06 92 ARG A O 1
ATOM 696 N N . ASN A 1 93 ? 4.563 -9.821 -11.381 1.00 97.06 93 ASN A N 1
ATOM 697 C CA . ASN A 1 93 ? 4.979 -8.958 -12.486 1.00 97.06 93 ASN A CA 1
ATOM 698 C C . ASN A 1 93 ? 6.404 -8.405 -12.332 1.00 97.06 93 ASN A C 1
ATOM 700 O O . ASN A 1 93 ? 6.895 -7.775 -13.264 1.00 97.06 93 ASN A O 1
ATOM 704 N N . PHE A 1 94 ? 7.100 -8.672 -11.222 1.00 96.88 94 PHE A N 1
ATOM 705 C CA . PHE A 1 94 ? 8.396 -8.056 -10.901 1.00 96.88 94 PHE A CA 1
ATOM 706 C C . PHE A 1 94 ? 9.487 -8.291 -11.961 1.00 96.88 94 PHE A C 1
ATOM 708 O O . PHE A 1 94 ? 10.382 -7.470 -12.148 1.00 96.88 94 PHE A O 1
ATOM 715 N N . HIS A 1 95 ? 9.362 -9.365 -12.745 1.00 97.56 95 HIS A N 1
ATOM 716 C CA . HIS A 1 95 ? 10.208 -9.630 -13.910 1.00 97.56 95 HIS A CA 1
ATOM 717 C C . HIS A 1 95 ? 10.250 -8.465 -14.922 1.00 97.56 95 HIS A C 1
ATOM 719 O O . HIS A 1 95 ? 11.257 -8.292 -15.605 1.00 97.56 95 HIS A O 1
ATOM 725 N N . ARG A 1 96 ? 9.192 -7.645 -15.015 1.00 96.62 96 ARG A N 1
ATOM 726 C CA . ARG A 1 96 ? 9.143 -6.467 -15.896 1.00 96.62 96 ARG A CA 1
ATOM 727 C C . ARG A 1 96 ? 10.165 -5.409 -15.489 1.00 96.62 96 ARG A C 1
ATOM 729 O O . ARG A 1 96 ? 10.859 -4.887 -16.357 1.00 96.62 96 ARG A O 1
ATOM 736 N N . PHE A 1 97 ? 10.306 -5.156 -14.186 1.00 96.81 97 PHE A N 1
ATOM 737 C CA . PHE A 1 97 ? 11.310 -4.231 -13.661 1.00 96.81 97 PHE A CA 1
ATOM 738 C C . PHE A 1 97 ? 12.726 -4.711 -13.984 1.00 96.81 97 PHE A C 1
ATOM 740 O O . PHE A 1 97 ? 13.543 -3.936 -14.466 1.00 96.81 97 PHE A O 1
ATOM 747 N N . HIS A 1 98 ? 13.005 -6.004 -13.798 1.0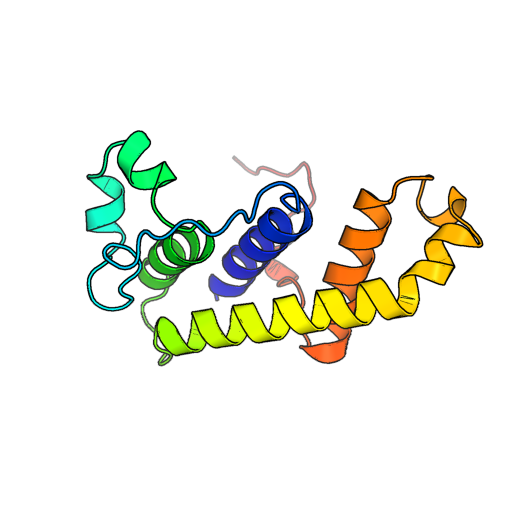0 96.38 98 HIS A N 1
ATOM 748 C CA . HIS A 1 98 ? 14.321 -6.563 -14.115 1.00 96.38 98 HIS A CA 1
ATOM 749 C C . HIS A 1 98 ? 14.661 -6.526 -15.606 1.00 96.38 98 HIS A C 1
ATOM 751 O O . HIS A 1 98 ? 15.823 -6.346 -15.959 1.00 96.38 98 HIS A O 1
ATOM 757 N N . LYS A 1 99 ? 13.666 -6.713 -16.479 1.00 98.06 99 LYS A N 1
ATOM 758 C CA . LYS A 1 99 ? 13.876 -6.717 -17.927 1.00 98.06 99 LYS A CA 1
ATOM 759 C C . LYS A 1 99 ? 14.182 -5.315 -18.462 1.00 98.06 99 LYS A C 1
ATOM 761 O O . LYS A 1 99 ? 15.064 -5.168 -19.302 1.00 98.06 99 LYS A O 1
ATOM 766 N N . GLU A 1 100 ? 13.445 -4.304 -18.003 1.00 95.88 100 GLU A N 1
ATOM 767 C CA . GLU A 1 100 ? 13.503 -2.934 -18.532 1.00 95.88 100 GLU A CA 1
ATOM 768 C C . GLU A 1 100 ? 13.459 -1.894 -17.390 1.00 95.88 100 GLU A C 1
ATOM 770 O O . GLU A 1 100 ? 12.505 -1.121 -17.282 1.00 95.88 100 GLU A O 1
ATOM 775 N N . PRO A 1 101 ? 14.486 -1.837 -16.516 1.00 95.69 101 PRO A N 1
ATOM 776 C CA . PRO A 1 101 ? 14.467 -0.977 -15.328 1.00 95.69 101 PRO A CA 1
ATOM 777 C C . PRO A 1 101 ? 14.431 0.516 -15.674 1.00 95.69 101 PRO A C 1
ATOM 779 O O . PRO A 1 101 ? 13.845 1.308 -14.936 1.00 95.69 101 PRO A O 1
ATOM 782 N N . ALA A 1 102 ? 14.991 0.902 -16.825 1.00 97.56 102 ALA A N 1
ATOM 783 C CA . ALA A 1 102 ? 14.996 2.283 -17.301 1.00 97.56 102 ALA A CA 1
ATOM 784 C C . ALA A 1 102 ? 13.581 2.849 -17.530 1.00 97.56 102 ALA A C 1
ATOM 786 O O . ALA A 1 102 ? 13.367 4.038 -17.310 1.00 97.56 102 ALA A O 1
ATOM 787 N N . THR A 1 103 ? 12.604 2.006 -17.890 1.00 96.38 103 THR A N 1
ATOM 788 C CA . THR A 1 103 ? 11.184 2.390 -18.032 1.00 96.38 103 THR A CA 1
ATOM 789 C C . THR A 1 103 ? 10.574 2.856 -16.707 1.00 96.38 103 THR A C 1
ATOM 791 O O . THR A 1 103 ? 9.598 3.600 -16.692 1.00 96.38 103 THR A O 1
ATOM 794 N N . TYR A 1 104 ? 11.167 2.441 -15.589 1.00 95.50 104 TYR A N 1
ATOM 795 C CA . TYR A 1 104 ? 10.729 2.753 -14.233 1.00 95.50 104 TYR A CA 1
ATOM 796 C C . TYR A 1 104 ? 11.725 3.668 -13.517 1.00 95.50 104 TYR A C 1
ATOM 798 O O . TYR A 1 104 ? 11.890 3.571 -12.303 1.00 95.50 104 TYR A O 1
ATOM 806 N N . GLU A 1 105 ? 12.442 4.505 -14.271 1.00 95.81 105 GLU A N 1
ATOM 807 C CA . GLU A 1 105 ? 13.454 5.434 -13.746 1.00 95.81 105 GLU A CA 1
ATOM 808 C C . GLU A 1 105 ? 14.573 4.732 -12.953 1.00 95.81 105 GLU A C 1
ATOM 810 O O . GLU A 1 105 ? 15.228 5.331 -12.105 1.00 95.81 105 GLU A O 1
ATOM 815 N N . ASN A 1 106 ? 14.797 3.439 -13.215 1.00 93.69 106 ASN A N 1
ATOM 816 C CA . ASN A 1 106 ? 15.669 2.564 -12.426 1.00 93.69 106 ASN A CA 1
ATOM 817 C C . ASN A 1 106 ? 15.308 2.520 -10.925 1.00 93.69 106 ASN A C 1
ATOM 819 O O . ASN A 1 106 ? 16.145 2.173 -10.094 1.00 93.69 106 ASN A O 1
ATOM 823 N N . SER A 1 107 ? 14.061 2.848 -10.571 1.00 94.88 107 SER A N 1
ATOM 824 C CA . SER A 1 107 ? 13.559 2.910 -9.201 1.00 94.88 107 SER A CA 1
ATOM 825 C C . SER A 1 107 ? 12.556 1.790 -8.938 1.00 94.88 107 SER A C 1
ATOM 827 O O . SER A 1 107 ? 11.420 1.798 -9.416 1.00 94.88 107 SER A O 1
ATOM 829 N N . GLU A 1 108 ? 12.960 0.820 -8.118 1.00 94.06 108 GLU A N 1
ATOM 830 C CA . GLU A 1 108 ? 12.065 -0.252 -7.670 1.00 94.06 108 GLU A CA 1
ATOM 831 C C . GLU A 1 108 ? 10.874 0.309 -6.884 1.00 94.06 108 GLU A C 1
ATOM 833 O O . GLU A 1 108 ? 9.743 -0.145 -7.050 1.00 94.06 108 GLU A O 1
ATOM 838 N N . ALA A 1 109 ? 11.114 1.317 -6.043 1.00 93.06 109 ALA A N 1
ATOM 839 C CA . ALA A 1 109 ? 10.060 1.959 -5.269 1.00 93.06 109 ALA A CA 1
ATOM 840 C C . ALA A 1 109 ? 9.000 2.581 -6.189 1.00 93.06 109 ALA A C 1
ATOM 842 O O . ALA A 1 109 ? 7.802 2.417 -5.954 1.00 93.06 109 ALA A O 1
ATOM 843 N N . TYR A 1 110 ? 9.434 3.224 -7.277 1.00 90.38 110 TYR A N 1
ATOM 844 C CA . TYR A 1 110 ? 8.530 3.760 -8.289 1.00 90.38 110 TYR A CA 1
ATOM 845 C C . TYR A 1 110 ? 7.734 2.649 -8.986 1.00 90.38 110 TYR A C 1
ATOM 847 O O . TYR A 1 110 ? 6.512 2.742 -9.093 1.00 90.38 110 TYR A O 1
ATOM 855 N N . TYR A 1 111 ? 8.388 1.547 -9.365 1.00 94.62 111 TYR A N 1
ATOM 856 C CA . TYR A 1 111 ? 7.707 0.377 -9.925 1.00 94.62 111 TYR A CA 1
ATOM 857 C C . TYR A 1 111 ? 6.639 -0.197 -8.976 1.00 94.62 111 TYR A C 1
ATOM 859 O O . TYR A 1 111 ? 5.502 -0.436 -9.390 1.00 94.62 111 TYR A O 1
ATOM 867 N N . ARG A 1 112 ? 6.970 -0.393 -7.693 1.00 94.44 112 ARG A N 1
ATOM 868 C CA . ARG A 1 112 ? 6.027 -0.910 -6.685 1.00 94.44 112 ARG A CA 1
ATOM 869 C C . ARG A 1 112 ? 4.849 0.040 -6.475 1.00 94.44 112 ARG A C 1
ATOM 871 O O . ARG A 1 112 ? 3.717 -0.422 -6.365 1.00 94.44 112 ARG A O 1
ATOM 878 N N . MET A 1 113 ? 5.091 1.350 -6.506 1.00 93.44 113 MET A N 1
ATOM 879 C CA . MET A 1 113 ? 4.035 2.363 -6.470 1.00 93.44 113 MET A CA 1
ATOM 880 C C . MET A 1 113 ? 3.114 2.305 -7.694 1.00 93.44 113 MET A C 1
ATOM 882 O O . MET A 1 113 ? 1.894 2.390 -7.547 1.00 93.44 113 MET A O 1
ATOM 886 N N . LEU A 1 114 ? 3.661 2.101 -8.895 1.00 93.88 114 LEU A N 1
ATOM 887 C CA . LEU A 1 114 ? 2.851 1.904 -10.099 1.00 93.88 114 LEU A CA 1
ATOM 888 C C . LEU A 1 114 ? 2.019 0.620 -10.025 1.00 93.88 114 LEU A C 1
ATOM 890 O O . LEU A 1 114 ? 0.845 0.644 -10.392 1.00 93.88 114 LEU A O 1
ATOM 894 N N . MET A 1 115 ? 2.586 -0.482 -9.525 1.00 95.94 115 MET A N 1
ATOM 895 C CA . MET A 1 115 ? 1.845 -1.733 -9.329 1.00 95.94 115 MET A CA 1
ATOM 896 C C . MET A 1 115 ? 0.712 -1.569 -8.320 1.00 95.94 115 MET A C 1
ATOM 898 O O . MET A 1 115 ? -0.399 -2.022 -8.588 1.00 95.94 115 MET A O 1
ATOM 902 N N . LEU A 1 116 ? 0.961 -0.869 -7.212 1.00 93.00 116 LEU A N 1
ATOM 903 C CA . LEU A 1 116 ? -0.065 -0.522 -6.236 1.00 93.00 116 LEU A CA 1
ATOM 904 C C . LEU A 1 116 ? -1.245 0.200 -6.903 1.00 93.00 116 LEU A C 1
ATOM 906 O O . LEU A 1 116 ? -2.382 -0.265 -6.821 1.00 93.00 116 LEU A O 1
ATOM 910 N N . VAL A 1 117 ? -0.981 1.308 -7.599 1.00 90.62 117 VAL A N 1
ATOM 911 C CA . VAL A 1 117 ? -2.037 2.091 -8.262 1.00 90.62 117 VAL A CA 1
ATOM 912 C C . VAL A 1 117 ? -2.758 1.255 -9.320 1.00 90.62 117 VAL A C 1
ATOM 914 O O . VAL A 1 117 ? -3.986 1.264 -9.374 1.00 90.62 117 VAL A O 1
ATOM 917 N N . THR A 1 118 ? -2.013 0.492 -10.120 1.00 93.06 118 THR A N 1
ATOM 918 C CA . THR A 1 118 ? -2.566 -0.346 -11.193 1.00 93.06 118 THR A CA 1
ATOM 919 C C . THR A 1 118 ? -3.533 -1.390 -10.644 1.00 93.06 118 THR A C 1
ATOM 921 O O . THR A 1 118 ? -4.649 -1.505 -11.143 1.00 93.06 118 THR A O 1
ATOM 924 N N . VAL A 1 119 ? -3.140 -2.121 -9.597 1.00 94.81 119 VAL A N 1
ATOM 925 C CA . VAL A 1 119 ? -3.979 -3.164 -8.990 1.00 94.81 119 VAL A CA 1
ATOM 926 C C . VAL A 1 119 ? -5.228 -2.553 -8.359 1.00 94.81 119 VAL A C 1
ATOM 928 O O . VAL A 1 119 ? -6.329 -3.044 -8.592 1.00 94.81 119 VAL A O 1
ATOM 931 N N . LEU A 1 120 ? -5.094 -1.448 -7.616 1.00 90.81 120 LEU A N 1
ATOM 932 C CA . LEU A 1 120 ? -6.249 -0.763 -7.025 1.00 90.81 120 LEU A CA 1
ATOM 933 C C . LEU A 1 120 ? -7.245 -0.273 -8.088 1.00 90.81 120 LEU A C 1
ATOM 935 O O . LEU A 1 120 ? -8.458 -0.371 -7.900 1.00 90.81 120 LEU A O 1
ATOM 939 N N . GLN A 1 121 ? -6.758 0.223 -9.222 1.00 90.62 121 GLN A N 1
ATOM 940 C CA . GLN A 1 121 ? -7.621 0.681 -10.309 1.00 90.62 121 GLN A CA 1
ATOM 941 C C . GLN A 1 121 ? -8.291 -0.476 -11.050 1.00 90.62 121 GLN A C 1
ATOM 943 O O . GLN A 1 121 ? -9.497 -0.434 -11.281 1.00 90.62 121 GLN A O 1
ATOM 948 N N . GLN A 1 122 ? -7.525 -1.496 -11.431 1.00 93.62 122 GLN A N 1
ATOM 949 C CA . GLN A 1 122 ? -8.009 -2.569 -12.299 1.00 93.62 122 GLN A CA 1
ATOM 950 C C . GLN A 1 122 ?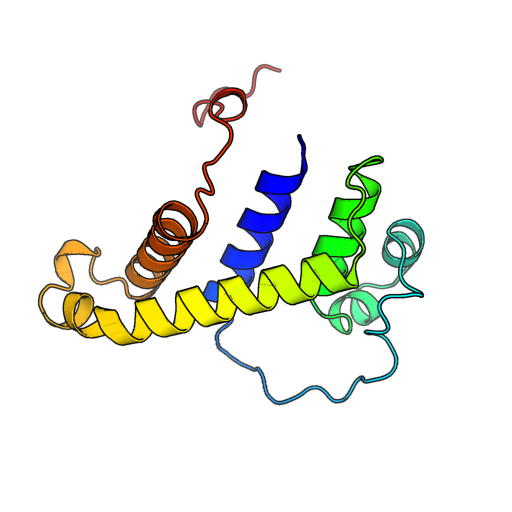 -8.872 -3.585 -11.552 1.00 93.62 122 GLN A C 1
ATOM 952 O O . GLN A 1 122 ? -9.927 -3.966 -12.055 1.00 93.62 122 GLN A O 1
ATOM 957 N N . ASP A 1 123 ? -8.463 -3.982 -10.346 1.00 93.25 123 ASP A N 1
ATOM 958 C CA . ASP A 1 123 ? -9.127 -5.062 -9.610 1.00 93.25 123 ASP A CA 1
ATOM 959 C C . ASP A 1 123 ? -10.220 -4.536 -8.670 1.00 93.25 123 ASP A C 1
ATOM 961 O O . ASP A 1 123 ? -11.165 -5.257 -8.349 1.00 93.25 123 ASP A O 1
ATOM 965 N N . TYR A 1 124 ? -10.110 -3.276 -8.235 1.00 89.00 124 TYR A N 1
ATOM 966 C CA . TYR A 1 124 ? -11.013 -2.680 -7.245 1.00 89.00 124 TYR A CA 1
ATOM 967 C C . TYR A 1 124 ? -11.774 -1.450 -7.750 1.00 89.00 124 TYR A C 1
ATOM 969 O O . TYR A 1 124 ? -12.610 -0.917 -7.020 1.00 89.00 124 TYR A O 1
ATOM 977 N N . GLY A 1 125 ? -11.510 -0.986 -8.978 1.00 86.25 125 GLY A N 1
ATOM 978 C CA . GLY A 1 125 ? -12.170 0.190 -9.552 1.00 86.25 125 GLY A CA 1
ATOM 979 C C . GLY A 1 125 ? -11.881 1.490 -8.795 1.00 86.25 125 GLY A C 1
ATOM 980 O O . GLY A 1 125 ? -12.625 2.462 -8.938 1.00 86.25 125 GLY A O 1
ATOM 981 N N . MET A 1 126 ? -10.838 1.521 -7.958 1.00 84.31 126 MET A N 1
ATOM 982 C CA . MET A 1 126 ? -10.535 2.679 -7.125 1.00 84.31 126 MET A CA 1
ATOM 983 C C . MET A 1 126 ? -9.891 3.773 -7.960 1.00 84.31 126 MET A C 1
ATOM 985 O O . MET A 1 126 ? -8.744 3.671 -8.392 1.00 84.31 126 MET A O 1
ATOM 989 N N . LEU A 1 127 ? -10.632 4.857 -8.144 1.00 76.94 127 LEU A N 1
ATOM 990 C CA . LEU A 1 127 ? -10.161 6.062 -8.804 1.00 76.94 127 LEU A CA 1
ATOM 991 C C . LEU A 1 127 ? -10.180 7.213 -7.808 1.00 76.94 127 LEU A C 1
ATOM 993 O O . LEU A 1 127 ? -11.100 7.348 -6.997 1.00 76.94 127 LEU A O 1
ATOM 997 N N . TYR A 1 128 ? -9.162 8.065 -7.882 1.00 68.06 128 TYR A N 1
ATOM 998 C CA . TYR A 1 128 ? -9.198 9.322 -7.153 1.00 68.06 128 TYR A CA 1
ATOM 999 C C . TYR A 1 128 ? -10.383 10.151 -7.662 1.00 68.06 128 TYR A C 1
ATOM 1001 O O . TYR A 1 128 ? -10.628 10.202 -8.867 1.00 68.06 128 TYR A O 1
ATOM 1009 N N . ASN A 1 129 ? -11.125 10.798 -6.760 1.00 72.38 129 ASN A N 1
ATOM 1010 C CA . ASN A 1 129 ? -12.265 11.618 -7.161 1.00 72.38 129 ASN A CA 1
ATOM 1011 C C . ASN A 1 129 ? -11.768 12.795 -8.028 1.00 72.38 129 ASN A C 1
ATOM 1013 O O . ASN A 1 129 ? -11.090 13.676 -7.491 1.00 72.38 129 ASN A O 1
ATOM 1017 N N . PRO A 1 130 ? -12.120 12.861 -9.326 1.00 68.00 130 PRO A N 1
ATOM 1018 C CA . PRO A 1 130 ? -11.593 13.877 -10.233 1.00 68.00 130 PRO A CA 1
ATOM 1019 C C . PRO A 1 130 ? -11.971 15.301 -9.806 1.00 68.00 130 PRO A C 1
ATOM 1021 O O . PRO A 1 130 ? -11.203 16.226 -10.041 1.00 68.00 130 PRO A O 1
ATOM 1024 N N . GLN A 1 131 ? -13.096 15.486 -9.106 1.00 71.50 131 GLN A N 1
ATOM 1025 C CA . GLN A 1 131 ? -13.514 16.793 -8.581 1.00 71.50 131 GLN A CA 1
ATOM 1026 C C . GLN A 1 131 ? -12.633 17.294 -7.428 1.00 71.50 131 GLN A C 1
ATOM 1028 O O . GLN A 1 131 ? -12.696 18.464 -7.069 1.00 71.50 131 GLN A O 1
ATOM 1033 N N . ARG A 1 132 ? -11.828 16.412 -6.826 1.00 65.25 132 ARG A N 1
ATOM 1034 C CA . ARG A 1 132 ? -10.897 16.744 -5.739 1.00 65.25 132 ARG A CA 1
ATOM 1035 C C . ARG A 1 132 ? -9.452 16.856 -6.217 1.00 65.25 132 ARG A C 1
ATOM 1037 O O . ARG A 1 132 ? -8.572 17.123 -5.406 1.00 65.25 132 ARG A O 1
ATOM 1044 N N . VAL A 1 133 ? -9.189 16.621 -7.506 1.00 65.06 133 VAL A N 1
ATOM 1045 C CA . VAL A 1 133 ? -7.861 16.827 -8.088 1.00 65.06 133 VAL A CA 1
ATOM 1046 C C . VAL A 1 133 ? -7.693 18.322 -8.318 1.00 65.06 133 VAL A C 1
ATOM 1048 O O . VAL A 1 133 ? -7.996 18.845 -9.389 1.00 65.06 133 VAL A O 1
ATOM 1051 N N . THR A 1 134 ? -7.222 19.034 -7.300 1.00 59.25 134 THR A N 1
ATOM 1052 C CA . THR A 1 134 ? -6.734 20.398 -7.492 1.00 59.25 134 THR A CA 1
ATOM 1053 C C . THR A 1 134 ? -5.456 20.317 -8.322 1.00 59.25 134 THR A C 1
ATOM 1055 O O . THR A 1 134 ? -4.584 19.490 -8.044 1.00 59.25 134 THR A O 1
ATOM 1058 N N . LYS A 1 135 ? -5.314 21.156 -9.354 1.00 56.28 135 LYS A N 1
ATOM 1059 C CA . LYS A 1 135 ? -4.022 21.282 -10.041 1.00 56.28 135 LYS A CA 1
ATOM 1060 C C . LYS A 1 135 ? -2.968 21.648 -8.997 1.00 56.28 135 LYS A C 1
ATOM 1062 O O . LYS A 1 135 ? -3.142 22.626 -8.269 1.00 56.28 135 LYS A O 1
ATOM 1067 N N . ALA A 1 136 ? -1.891 20.866 -8.925 1.00 50.88 136 ALA A N 1
ATOM 1068 C CA . ALA A 1 136 ? -0.756 21.182 -8.068 1.00 50.88 136 ALA A CA 1
ATOM 1069 C C . ALA A 1 136 ? -0.290 22.619 -8.372 1.00 50.88 136 ALA A C 1
ATOM 1071 O O . ALA A 1 136 ? 0.057 22.923 -9.512 1.00 50.88 136 ALA A O 1
ATOM 1072 N N . GLY A 1 137 ? -0.359 23.504 -7.370 1.00 51.00 137 GLY A N 1
ATOM 1073 C CA . GLY A 1 137 ? -0.006 24.925 -7.490 1.00 51.00 137 GLY A CA 1
ATOM 1074 C C . GLY A 1 137 ? -1.162 25.928 -7.375 1.00 51.00 137 GLY A C 1
ATOM 1075 O O . GLY A 1 137 ? -0.892 27.122 -7.319 1.00 51.00 137 GLY A O 1
ATOM 1076 N N . LEU A 1 138 ? -2.423 25.489 -7.293 1.00 47.72 138 LEU A N 1
ATOM 1077 C CA . LEU A 1 138 ? -3.560 26.371 -6.995 1.00 47.72 138 LEU A CA 1
ATOM 1078 C C . LEU A 1 138 ? -4.041 26.135 -5.561 1.00 47.72 138 LEU A C 1
ATOM 1080 O O . LEU A 1 138 ? -4.978 25.377 -5.323 1.00 47.72 138 LEU A O 1
ATOM 1084 N N . ILE A 1 139 ? -3.366 26.762 -4.598 1.00 48.81 139 ILE A N 1
ATOM 1085 C CA . ILE A 1 139 ? -3.998 27.061 -3.311 1.00 48.81 139 ILE A CA 1
ATOM 1086 C C . ILE A 1 139 ? -4.678 28.410 -3.526 1.00 48.81 139 ILE A C 1
ATOM 1088 O O . ILE A 1 139 ? -4.012 29.442 -3.511 1.00 48.81 139 ILE A O 1
ATOM 1092 N N . GLU A 1 140 ? -5.973 28.399 -3.837 1.00 50.38 140 GLU A N 1
ATOM 1093 C CA . GLU A 1 140 ? -6.759 29.627 -3.727 1.00 50.38 140 GLU A CA 1
ATOM 1094 C C . GLU A 1 140 ? -6.894 29.934 -2.233 1.00 50.38 140 GLU A C 1
ATOM 1096 O O . GLU A 1 140 ? -7.349 29.085 -1.460 1.00 50.38 140 GLU A O 1
ATOM 1101 N N . GLY A 1 141 ? -6.343 31.084 -1.838 1.00 44.19 141 GLY A N 1
ATOM 1102 C CA . GLY A 1 141 ? -6.387 31.606 -0.473 1.00 44.19 141 GLY A CA 1
ATOM 1103 C C . GLY A 1 141 ? -7.715 32.254 -0.122 1.00 44.19 141 GLY A C 1
ATOM 1104 O O . GLY A 1 141 ? -8.528 32.499 -1.041 1.00 44.19 141 GLY A O 1
#

Secondary structure (DSSP, 8-state):
--HHHHHHHHHHHHHH--S-------TTT--TTS--HHHHTTS-HHHHHHS-HHHHHHHHHHHT-S-----HHHHHHHHHHHHHHHHHHHHHHTHHHHH-GGGGTT-HHHHHHHHHHHHHHHHH-----GGG-PPTT----